Protein AF-A0A2T5LW43-F1 (afdb_monomer)

Secondary structure (DSSP, 8-state):
--HHHHHHHHHHHHHHHHHHHHHS-TT-S--EEEEETHHHH--TT-HHHHHHHHHHHHHHHHHHHTT---EEEEE-PPP-------

Sequence (86 aa):
MTHEQWRNVTRPKIYGLWILHHLLSPNIQFFVMLGSITGIVGNRTKVNSTSGNTYQDALAHYRRSKGRPAVSVDLGLMIVRHRAHC

Nearest PDB structures (foldseek):
  3slk-assembly2_B  TM=9.498E-01  e=3.175E-04  Saccharopolyspora spinosa
  4piv-assembly1_A  TM=9.411E-01  e=1.061E-02  Homo sapiens
  4imp-assembly2_D  TM=9.289E-01  e=9.926E-03  Saccharopolyspora spinosa
  3lls-assembly1_B  TM=7.780E-01  e=3.492E-02  Mycobacterium tuberculosis H37Ra
  3lls-assembly1_A  TM=7.178E-01  e=2.508E-02  Mycobacterium tuberculosis H37Ra

Foldseek 3Di:
DDPVVLCVLQVCLQVVVVVVVVPDDQPDPADEAEAACCLVVPDPVPNSNSVSRVNLVVVCVVCVVVVGHYDYDHDYDDDDDDPPDD

Mean predicted aligned error: 6.54 Å

Radius of gyration: 15.21 Å; Cα contacts (8 Å, |Δi|>4): 88; chains: 1; bounding box: 28×46×37 Å

InterPro domains:
  IPR013968 Polyketide synthase-like, ketoreductase domain [PF08659] (1-78)
  IPR036291 NAD(P)-binding domain superfamily [SSF51735] (1-78)
  IPR050091 Polyketide and Nonribosomal Peptide Biosynthesis Enzymes [PTHR43775] (1-77)

Structure (mmCIF, N/CA/C/O backbone):
data_AF-A0A2T5LW43-F1
#
_entry.id   AF-A0A2T5LW43-F1
#
loop_
_atom_site.group_PDB
_atom_site.id
_atom_site.type_symbol
_atom_site.label_atom_id
_atom_site.label_alt_id
_atom_site.label_comp_id
_atom_site.label_asym_i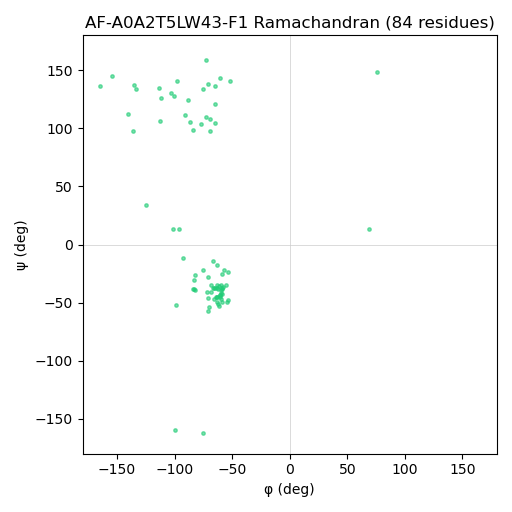d
_atom_site.label_entity_id
_atom_site.label_seq_id
_atom_site.pdbx_PDB_ins_code
_atom_site.Cartn_x
_atom_site.Cartn_y
_atom_site.Cartn_z
_atom_site.occupancy
_atom_site.B_iso_or_equiv
_atom_site.auth_seq_id
_atom_site.auth_comp_id
_atom_site.auth_asym_id
_atom_site.auth_atom_id
_atom_site.pdbx_PDB_model_num
ATOM 1 N N . MET A 1 1 ? 14.468 -5.703 -17.029 1.00 74.75 1 MET A N 1
ATOM 2 C CA . MET A 1 1 ? 14.640 -5.260 -15.630 1.00 74.75 1 MET A CA 1
ATOM 3 C C . MET A 1 1 ? 15.467 -6.303 -14.913 1.00 74.75 1 MET A C 1
ATOM 5 O O . MET A 1 1 ? 15.064 -7.459 -14.899 1.00 74.75 1 MET A O 1
ATOM 9 N N . THR A 1 2 ? 16.633 -5.923 -14.396 1.00 89.81 2 THR A N 1
ATOM 10 C CA . THR A 1 2 ? 17.468 -6.842 -13.614 1.00 89.81 2 THR A CA 1
ATOM 11 C C . THR A 1 2 ? 16.845 -7.075 -12.238 1.00 89.81 2 THR A C 1
ATOM 13 O O . THR A 1 2 ? 16.045 -6.270 -11.752 1.00 89.81 2 THR A O 1
ATOM 16 N N . HIS A 1 3 ? 17.216 -8.175 -11.588 1.00 86.44 3 HIS A N 1
ATOM 17 C CA . HIS A 1 3 ? 16.752 -8.466 -10.233 1.00 86.44 3 HIS A CA 1
ATOM 18 C C . HIS A 1 3 ? 17.158 -7.367 -9.232 1.00 86.44 3 HIS A C 1
ATOM 20 O O . HIS A 1 3 ? 16.393 -7.018 -8.336 1.00 86.44 3 HIS A O 1
ATOM 26 N N . GLU A 1 4 ? 18.327 -6.755 -9.413 1.00 89.50 4 GLU A N 1
ATOM 27 C CA . GLU A 1 4 ? 18.770 -5.630 -8.592 1.00 89.50 4 GLU A C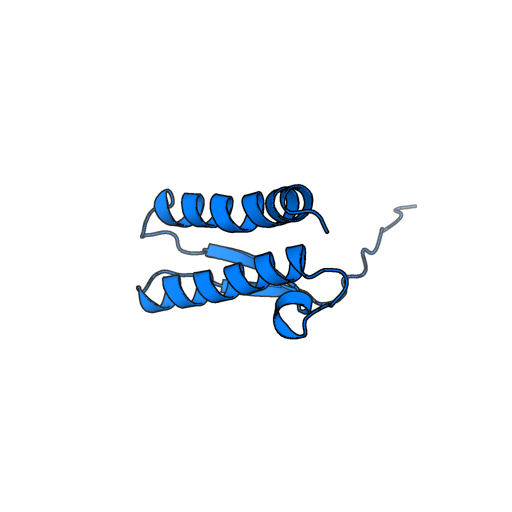A 1
ATOM 28 C C . GLU A 1 4 ? 17.891 -4.385 -8.782 1.00 89.50 4 GLU A C 1
ATOM 30 O O . GLU A 1 4 ? 17.405 -3.825 -7.801 1.00 89.50 4 GLU A O 1
ATOM 35 N N . GLN A 1 5 ? 17.596 -4.008 -10.030 1.00 85.75 5 GLN A N 1
ATOM 36 C CA . 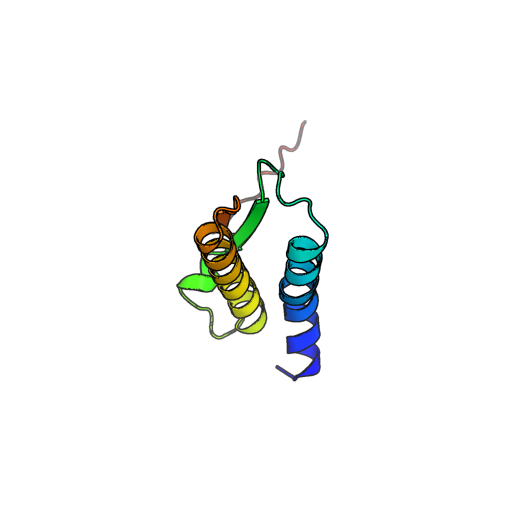GLN A 1 5 ? 16.688 -2.897 -10.345 1.00 85.75 5 GLN A CA 1
ATOM 37 C C . GLN A 1 5 ? 15.284 -3.123 -9.769 1.00 85.75 5 GLN A C 1
ATOM 39 O O . GLN A 1 5 ? 14.650 -2.188 -9.279 1.00 85.75 5 GLN A O 1
ATOM 44 N N . TRP A 1 6 ? 14.802 -4.369 -9.796 1.00 85.81 6 TRP A N 1
ATOM 45 C CA . TRP A 1 6 ? 13.546 -4.748 -9.154 1.00 85.81 6 TRP A CA 1
ATOM 46 C C . TRP A 1 6 ? 13.591 -4.516 -7.644 1.00 85.81 6 TRP A C 1
ATOM 48 O O . TRP A 1 6 ? 12.722 -3.835 -7.092 1.00 85.81 6 TRP A O 1
ATOM 58 N N . ARG A 1 7 ? 14.610 -5.064 -6.969 1.00 87.44 7 ARG A N 1
ATOM 59 C CA . ARG A 1 7 ? 14.767 -4.930 -5.516 1.00 87.44 7 ARG A CA 1
ATOM 60 C C . ARG A 1 7 ? 14.891 -3.472 -5.102 1.00 87.44 7 ARG A C 1
ATOM 62 O O . ARG A 1 7 ? 14.259 -3.087 -4.130 1.00 87.44 7 ARG A O 1
ATOM 69 N N . ASN 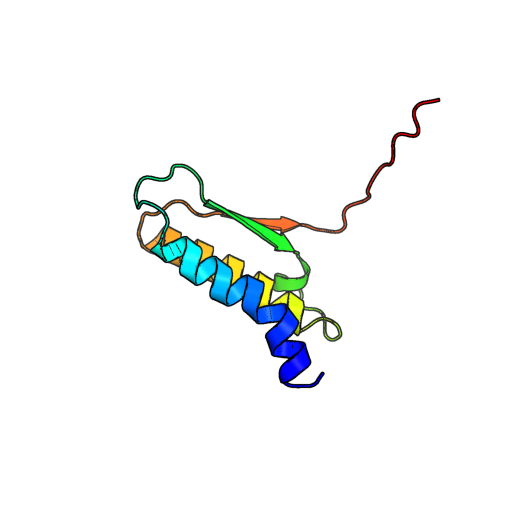A 1 8 ? 15.639 -2.657 -5.839 1.00 87.75 8 ASN A N 1
ATOM 70 C CA . ASN A 1 8 ? 15.855 -1.255 -5.479 1.00 87.75 8 ASN A CA 1
ATOM 71 C C . ASN A 1 8 ? 14.546 -0.451 -5.444 1.00 87.75 8 ASN A C 1
ATOM 73 O O . ASN A 1 8 ? 14.372 0.390 -4.567 1.00 87.75 8 ASN A O 1
ATOM 77 N N . VAL A 1 9 ? 13.597 -0.748 -6.336 1.00 86.06 9 VAL A N 1
ATOM 78 C CA . VAL A 1 9 ? 12.293 -0.063 -6.377 1.00 86.06 9 VAL A CA 1
ATOM 79 C C . VAL A 1 9 ? 11.289 -0.658 -5.386 1.00 86.06 9 VAL A C 1
ATOM 81 O O . VAL A 1 9 ? 10.524 0.072 -4.757 1.00 86.06 9 VAL A O 1
ATOM 84 N N . THR A 1 10 ? 11.283 -1.981 -5.221 1.00 86.69 10 THR A N 1
ATOM 85 C CA . THR A 1 10 ? 10.284 -2.679 -4.393 1.00 86.69 10 THR A CA 1
ATOM 86 C C . THR A 1 10 ? 10.631 -2.704 -2.911 1.00 86.69 10 THR A C 1
ATOM 88 O O . THR A 1 10 ? 9.748 -2.534 -2.073 1.00 86.69 10 THR A O 1
ATOM 91 N N . ARG A 1 11 ? 11.912 -2.871 -2.564 1.00 89.00 11 ARG A N 1
ATOM 92 C CA . ARG A 1 11 ? 12.392 -3.006 -1.184 1.00 89.00 11 ARG A CA 1
ATOM 93 C C . ARG A 1 11 ? 11.953 -1.863 -0.264 1.00 89.00 11 ARG A C 1
ATOM 95 O O . ARG A 1 11 ? 11.431 -2.194 0.797 1.00 89.00 11 ARG A O 1
ATOM 102 N N . PRO A 1 12 ? 12.095 -0.565 -0.601 1.00 85.94 12 PRO A N 1
ATOM 103 C CA . PRO A 1 12 ? 11.674 0.495 0.315 1.00 85.94 12 PRO A CA 1
ATOM 104 C C . PRO A 1 12 ? 10.166 0.462 0.583 1.00 85.94 12 PRO A C 1
ATOM 106 O O . PRO A 1 12 ? 9.751 0.656 1.722 1.00 85.94 12 PRO A O 1
ATOM 109 N N . LYS A 1 13 ? 9.348 0.139 -0.429 1.00 85.12 13 LYS A N 1
ATOM 110 C CA . LYS A 1 13 ? 7.898 0.010 -0.260 1.00 85.12 13 LYS A CA 1
ATOM 111 C C . LYS A 1 13 ? 7.541 -1.222 0.566 1.00 85.12 13 LYS A C 1
ATOM 113 O O . LYS A 1 13 ? 6.878 -1.097 1.582 1.00 85.12 13 LYS A O 1
ATOM 118 N N . ILE A 1 14 ? 8.017 -2.403 0.184 1.00 89.88 14 ILE A N 1
ATOM 119 C CA . ILE A 1 14 ? 7.620 -3.663 0.827 1.00 89.88 14 ILE A CA 1
ATOM 120 C C . ILE A 1 14 ? 8.209 -3.771 2.235 1.00 89.88 14 ILE A C 1
ATOM 122 O O . ILE A 1 14 ? 7.483 -3.900 3.221 1.00 89.88 14 ILE A O 1
ATOM 126 N N . TYR A 1 15 ? 9.536 -3.693 2.332 1.00 92.00 15 TYR A N 1
ATOM 127 C CA . TYR A 1 15 ? 10.249 -3.901 3.587 1.00 92.00 15 TYR A CA 1
ATOM 128 C C . TYR A 1 15 ? 10.037 -2.734 4.553 1.00 92.00 15 TYR A C 1
ATOM 130 O O . TYR A 1 15 ? 9.796 -2.957 5.737 1.00 92.00 15 TYR A O 1
ATOM 138 N N . GLY A 1 16 ? 10.048 -1.497 4.046 1.00 89.75 16 GLY A N 1
ATOM 139 C CA . GLY A 1 16 ? 9.790 -0.312 4.865 1.00 89.75 16 GLY A CA 1
ATOM 140 C C . GLY A 1 16 ? 8.399 -0.341 5.499 1.00 89.75 16 GLY A C 1
ATOM 141 O O . GLY A 1 16 ? 8.269 -0.133 6.703 1.00 89.75 16 GLY A O 1
ATOM 142 N N . LEU A 1 17 ? 7.362 -0.688 4.730 1.00 91.31 17 LEU A N 1
ATOM 143 C CA . LEU A 1 17 ? 6.003 -0.807 5.263 1.00 91.31 17 LEU A CA 1
ATOM 144 C C . LEU A 1 17 ? 5.835 -1.988 6.216 1.00 91.31 17 LEU A C 1
ATOM 146 O O . LEU A 1 17 ? 5.076 -1.885 7.179 1.00 91.31 17 LEU A O 1
ATOM 150 N N . TRP A 1 18 ? 6.532 -3.100 5.972 1.00 92.12 18 TRP A N 1
ATOM 151 C CA . TRP A 1 18 ? 6.516 -4.238 6.887 1.00 92.12 18 TRP A CA 1
ATOM 152 C C . TRP A 1 18 ? 7.130 -3.882 8.241 1.00 92.12 18 TRP A C 1
ATOM 154 O O . TRP A 1 18 ? 6.532 -4.165 9.278 1.00 92.12 18 TRP A O 1
ATOM 164 N N . ILE A 1 19 ? 8.277 -3.196 8.243 1.00 92.69 19 ILE A N 1
ATOM 165 C CA . ILE A 1 19 ? 8.882 -2.671 9.471 1.00 92.69 19 ILE A CA 1
ATOM 166 C C . ILE A 1 19 ? 7.916 -1.712 10.161 1.00 92.69 19 ILE A C 1
ATOM 168 O O . ILE A 1 19 ? 7.646 -1.867 11.349 1.00 92.69 19 ILE A O 1
ATOM 172 N N . LEU A 1 20 ? 7.349 -0.757 9.421 1.00 90.12 20 LEU A N 1
ATOM 173 C CA . LEU A 1 20 ? 6.418 0.217 9.981 1.00 90.12 20 LEU A CA 1
ATOM 174 C C . LEU A 1 20 ? 5.188 -0.465 10.602 1.00 90.12 20 LEU A C 1
ATOM 176 O O . LEU A 1 20 ? 4.735 -0.077 11.673 1.00 90.12 20 LEU A O 1
ATOM 180 N N . HIS A 1 21 ? 4.676 -1.525 9.975 1.00 89.25 21 HIS A N 1
ATOM 181 C CA . HIS A 1 21 ? 3.589 -2.330 10.525 1.00 89.25 21 HIS A CA 1
ATOM 182 C C . HIS A 1 21 ? 3.934 -2.954 11.888 1.00 89.25 21 HIS A C 1
ATOM 184 O O . HIS A 1 21 ? 3.042 -3.052 12.733 1.00 89.25 21 HIS A O 1
ATOM 190 N N . HIS A 1 22 ? 5.184 -3.383 12.086 1.00 90.62 22 HIS A N 1
ATOM 191 C CA . HIS A 1 22 ? 5.646 -4.028 13.320 1.00 90.62 22 HIS A CA 1
ATOM 192 C C . HIS A 1 22 ? 6.002 -3.025 14.414 1.00 90.62 22 HIS A C 1
ATOM 194 O O . HIS A 1 22 ? 5.715 -3.277 15.580 1.00 90.62 22 HIS A O 1
ATOM 200 N N . LEU A 1 23 ? 6.626 -1.907 14.042 1.00 92.12 23 LEU A N 1
ATOM 201 C CA . LEU A 1 23 ? 7.114 -0.915 14.998 1.00 92.12 23 LEU A CA 1
ATOM 202 C C . LEU A 1 23 ? 6.026 0.046 15.475 1.00 92.12 23 LEU A C 1
ATOM 204 O O . LEU A 1 23 ? 6.136 0.593 16.569 1.00 92.12 23 LEU A O 1
ATOM 208 N N . LEU A 1 24 ? 4.982 0.279 14.674 1.00 87.62 24 LEU A N 1
ATOM 209 C CA . LEU A 1 24 ? 3.901 1.156 15.104 1.00 87.62 24 LEU A CA 1
ATOM 210 C C . LEU A 1 24 ? 3.056 0.506 16.195 1.00 87.62 24 LEU A C 1
ATOM 212 O O . LEU A 1 24 ? 2.667 -0.661 16.109 1.00 87.62 24 LEU A O 1
ATOM 216 N N . SER A 1 25 ? 2.707 1.331 17.182 1.00 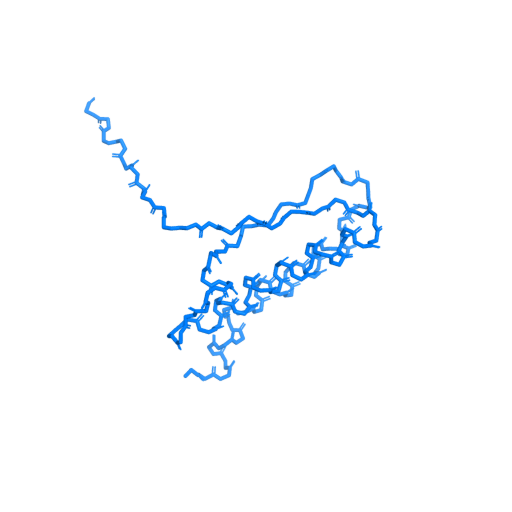81.31 25 SER A N 1
ATOM 217 C CA . SER A 1 25 ? 1.781 0.956 18.243 1.00 81.31 25 SER A CA 1
ATOM 218 C C . SER A 1 25 ? 0.481 0.381 17.658 1.00 81.31 25 SER A C 1
ATOM 220 O O . SER A 1 25 ? -0.040 0.909 16.668 1.00 81.31 25 SER A O 1
ATOM 222 N N . PRO A 1 26 ? -0.095 -0.671 18.265 1.00 79.25 26 PRO A N 1
ATOM 223 C CA . PRO A 1 26 ? -1.408 -1.178 17.868 1.00 79.25 26 PRO A CA 1
ATOM 224 C C . PRO A 1 26 ? -2.516 -0.116 17.939 1.00 79.25 26 PRO A C 1
ATOM 226 O O . PRO A 1 26 ? -3.509 -0.255 17.231 1.00 79.25 26 PRO A O 1
ATOM 229 N N . ASN A 1 27 ? -2.328 0.945 18.732 1.00 82.81 27 ASN A N 1
ATOM 230 C CA . ASN A 1 27 ? -3.347 1.953 19.040 1.00 82.81 27 ASN A CA 1
ATOM 231 C C . ASN A 1 27 ? -3.281 3.208 18.152 1.00 82.81 27 ASN A C 1
ATOM 233 O O . ASN A 1 27 ? -3.884 4.227 18.483 1.00 82.81 27 ASN A O 1
ATOM 237 N N . ILE A 1 28 ? -2.531 3.183 17.047 1.00 90.19 28 ILE A N 1
ATOM 238 C CA . ILE A 1 28 ? -2.553 4.299 16.092 1.00 90.19 28 ILE A CA 1
ATOM 239 C C . ILE A 1 28 ? -3.964 4.494 15.527 1.00 90.19 28 ILE A C 1
ATOM 241 O O . ILE A 1 28 ? -4.660 3.521 15.256 1.00 90.19 28 ILE A O 1
ATOM 245 N N . GLN A 1 29 ? -4.371 5.743 15.301 1.00 88.88 29 GLN A N 1
ATOM 246 C CA . GLN A 1 29 ? -5.689 6.052 14.730 1.00 88.88 29 GLN A CA 1
ATOM 247 C C . GLN A 1 29 ? -5.698 5.960 13.200 1.00 88.88 29 GLN A C 1
ATOM 249 O O . GLN A 1 29 ? -6.705 5.592 12.600 1.00 88.88 29 GLN A O 1
ATOM 254 N N . PHE A 1 30 ? -4.559 6.245 12.561 1.00 92.06 30 PHE A N 1
ATOM 255 C CA . PHE A 1 30 ? -4.438 6.281 11.108 1.00 92.06 30 PHE A CA 1
ATOM 256 C C . PHE A 1 30 ? -3.177 5.559 10.638 1.00 92.06 30 PHE A C 1
ATOM 258 O O . PHE A 1 30 ? -2.093 5.731 11.190 1.00 92.06 30 PHE A O 1
ATOM 265 N N . PHE A 1 31 ? -3.327 4.771 9.576 1.00 93.25 31 PHE A N 1
ATOM 266 C CA . PHE A 1 31 ? -2.224 4.180 8.824 1.00 93.25 31 PHE A CA 1
ATOM 267 C C . PHE A 1 31 ? -2.561 4.344 7.344 1.00 93.25 31 PHE A C 1
ATOM 269 O O . PHE A 1 31 ? -3.368 3.592 6.799 1.00 93.25 31 PHE A O 1
ATOM 276 N N . VAL A 1 32 ? -2.008 5.379 6.716 1.00 92.44 32 VAL A N 1
ATOM 277 C CA . VAL A 1 32 ? -2.338 5.757 5.337 1.00 92.44 32 VAL A CA 1
ATOM 278 C C . VAL A 1 32 ? -1.133 5.497 4.448 1.00 92.44 32 VAL A C 1
ATOM 280 O O . VAL A 1 32 ? -0.031 5.962 4.728 1.00 92.44 32 VAL A O 1
ATOM 283 N N . MET A 1 33 ? -1.347 4.743 3.377 1.00 92.50 33 MET A N 1
ATOM 284 C CA . MET A 1 33 ? -0.351 4.462 2.352 1.00 92.50 33 MET A CA 1
ATOM 285 C C . MET A 1 33 ? -0.775 5.114 1.045 1.00 92.50 33 MET A C 1
ATOM 287 O O . MET A 1 33 ? -1.928 5.007 0.640 1.00 92.50 33 MET A O 1
ATOM 291 N N . LEU A 1 34 ? 0.170 5.767 0.375 1.00 87.81 34 LEU A N 1
ATOM 292 C CA . LEU A 1 34 ? -0.044 6.297 -0.966 1.00 87.81 34 LEU A CA 1
ATOM 293 C C . LEU A 1 34 ? 0.375 5.242 -1.989 1.00 87.81 34 LEU A C 1
ATOM 295 O O . LEU A 1 34 ? 1.562 4.908 -2.096 1.00 87.81 34 LEU A O 1
ATOM 299 N N . GLY A 1 35 ? -0.620 4.712 -2.689 1.00 83.75 35 GLY A N 1
ATOM 300 C CA . GLY A 1 35 ? -0.485 3.812 -3.823 1.00 83.75 35 GLY A CA 1
ATOM 301 C C . GLY A 1 35 ? -0.651 4.561 -5.145 1.00 83.75 35 GLY A C 1
ATOM 302 O O . GLY A 1 35 ? -0.494 5.782 -5.242 1.00 83.75 35 GLY A O 1
ATOM 303 N N . SER A 1 36 ? -0.967 3.818 -6.196 1.00 81.81 36 SER A N 1
ATOM 304 C CA . SER A 1 36 ? -1.279 4.373 -7.510 1.00 81.81 36 SER A CA 1
ATOM 305 C C . SER A 1 36 ? -2.164 3.399 -8.262 1.00 81.81 36 SER A C 1
ATOM 307 O O . SER A 1 36 ? -1.914 2.198 -8.221 1.00 81.81 36 SER A O 1
ATOM 309 N N . ILE A 1 37 ? -3.093 3.918 -9.070 1.00 78.31 37 ILE A N 1
ATOM 310 C CA . ILE A 1 37 ? -3.991 3.115 -9.920 1.00 78.31 37 ILE A CA 1
ATOM 311 C C . ILE A 1 37 ? -3.250 2.124 -10.836 1.00 78.31 37 ILE A C 1
ATOM 313 O O . ILE A 1 37 ? -3.781 1.085 -11.224 1.00 78.31 37 ILE A O 1
ATOM 317 N N . THR A 1 38 ? -1.979 2.403 -11.138 1.00 76.56 38 THR A N 1
ATOM 318 C CA . THR A 1 38 ? -1.085 1.490 -11.866 1.00 76.56 38 THR A CA 1
ATOM 319 C C . THR A 1 38 ? -0.799 0.176 -11.126 1.00 76.56 38 THR A C 1
ATOM 321 O O . THR A 1 38 ? -0.355 -0.777 -11.763 1.00 76.56 38 THR A O 1
ATOM 324 N N . GLY A 1 39 ? -1.048 0.116 -9.813 1.00 64.75 39 GLY A N 1
ATOM 325 C CA . GLY A 1 39 ? -1.044 -1.078 -8.959 1.00 64.75 39 GLY A CA 1
ATOM 326 C C . GLY A 1 39 ? -2.214 -2.033 -9.214 1.00 64.75 39 GLY A C 1
ATOM 327 O O . GLY A 1 39 ? -2.055 -3.236 -9.035 1.00 64.75 39 GLY A O 1
ATOM 328 N N . ILE A 1 40 ? -3.345 -1.499 -9.690 1.00 70.81 40 ILE A N 1
ATOM 329 C CA . ILE A 1 40 ? -4.590 -2.238 -9.956 1.00 70.81 40 ILE A CA 1
ATOM 330 C C . ILE A 1 40 ? -4.708 -2.583 -11.444 1.00 70.81 40 ILE A C 1
ATOM 332 O O . ILE A 1 40 ? -4.904 -3.737 -11.808 1.00 70.81 40 ILE A O 1
ATOM 336 N N . VAL A 1 41 ? -4.563 -1.582 -12.319 1.00 71.38 41 VAL A N 1
ATOM 337 C CA . VAL A 1 41 ? -4.716 -1.743 -13.781 1.00 71.38 41 VAL A CA 1
ATOM 338 C C . VAL A 1 41 ? -3.503 -2.448 -14.400 1.00 71.38 41 VAL A C 1
ATOM 340 O O . VAL A 1 41 ? -3.590 -3.045 -15.470 1.00 71.38 41 VAL A O 1
ATOM 343 N N . GLY A 1 42 ? -2.365 -2.407 -13.704 1.00 60.53 42 GLY A N 1
ATOM 344 C CA . GLY A 1 42 ? -1.100 -2.933 -14.186 1.00 60.53 42 GLY A CA 1
ATOM 345 C C . GLY A 1 42 ? -0.447 -2.023 -15.226 1.00 60.53 42 GLY A C 1
ATOM 346 O O . GLY A 1 42 ? -1.090 -1.323 -16.005 1.00 60.53 42 GLY A O 1
ATOM 347 N N . ASN A 1 43 ? 0.884 -2.016 -15.242 1.00 67.50 43 ASN A N 1
ATOM 348 C CA . ASN A 1 43 ? 1.652 -1.353 -16.286 1.00 67.50 43 ASN A CA 1
ATOM 349 C C . ASN A 1 43 ? 2.866 -2.216 -16.644 1.00 67.50 43 ASN A C 1
ATOM 351 O O . ASN A 1 43 ? 3.791 -2.369 -15.844 1.00 67.50 43 ASN A O 1
ATOM 355 N N . ARG A 1 44 ? 2.872 -2.763 -17.868 1.00 67.44 44 ARG A N 1
ATOM 356 C CA . ARG A 1 44 ? 3.900 -3.704 -18.348 1.00 67.44 44 ARG A CA 1
ATOM 357 C C . ARG A 1 44 ? 5.316 -3.123 -18.309 1.00 67.44 44 ARG A C 1
ATOM 359 O O . ARG A 1 44 ? 6.273 -3.880 -18.187 1.00 67.44 44 ARG A O 1
ATOM 366 N N . THR A 1 45 ? 5.467 -1.800 -18.376 1.00 73.00 45 THR A N 1
ATOM 367 C CA . THR A 1 45 ? 6.778 -1.136 -18.306 1.00 73.00 45 THR A CA 1
ATOM 368 C C . THR A 1 45 ? 7.170 -0.722 -16.885 1.00 73.00 45 THR A C 1
ATOM 370 O O . THR A 1 45 ? 8.335 -0.415 -16.647 1.00 73.00 45 THR A O 1
ATOM 373 N N . LYS A 1 46 ? 6.239 -0.765 -15.918 1.00 71.69 46 LYS A N 1
ATOM 374 C CA . LYS A 1 46 ? 6.442 -0.345 -14.515 1.00 71.69 46 LYS A CA 1
ATOM 375 C C . LYS A 1 46 ? 6.092 -1.437 -13.496 1.00 71.69 46 LYS A C 1
ATOM 377 O O . LYS A 1 46 ? 5.630 -1.139 -12.396 1.00 71.69 46 LYS A O 1
ATOM 382 N N . VAL A 1 47 ? 6.338 -2.703 -13.846 1.00 74.12 47 VAL A N 1
ATOM 383 C CA . VAL A 1 47 ? 5.962 -3.876 -13.029 1.00 74.12 47 VAL A CA 1
ATOM 384 C C . VAL A 1 47 ? 6.534 -3.811 -11.603 1.00 74.12 47 VAL A C 1
ATOM 386 O O . VAL A 1 47 ? 5.858 -4.202 -10.656 1.00 74.12 47 VAL A O 1
ATOM 389 N N . ASN A 1 48 ? 7.740 -3.258 -11.421 1.00 74.56 48 ASN A N 1
ATOM 390 C CA . ASN A 1 48 ? 8.348 -3.068 -10.098 1.00 74.56 48 ASN A CA 1
ATOM 391 C C . ASN A 1 48 ? 7.522 -2.131 -9.208 1.00 74.56 48 ASN A C 1
ATOM 393 O O . ASN A 1 48 ? 7.158 -2.498 -8.094 1.00 74.56 48 ASN A O 1
ATOM 397 N N . SER A 1 49 ? 7.161 -0.951 -9.700 1.00 74.88 49 SER A N 1
ATOM 398 C CA . SER A 1 49 ? 6.355 0.012 -8.952 1.00 74.88 49 SER A CA 1
ATOM 399 C C . SER A 1 49 ? 4.922 -0.476 -8.750 1.00 74.88 49 SER A C 1
ATOM 401 O O . SER A 1 49 ? 4.404 -0.341 -7.644 1.00 74.88 49 SER A O 1
ATOM 403 N N . THR A 1 50 ? 4.312 -1.094 -9.773 1.00 80.44 50 THR A N 1
ATOM 404 C CA . THR A 1 50 ? 2.992 -1.742 -9.679 1.00 80.44 50 THR A CA 1
ATOM 405 C C . THR A 1 50 ? 2.971 -2.755 -8.537 1.00 80.44 50 THR A C 1
ATOM 407 O O . THR A 1 50 ? 2.096 -2.667 -7.686 1.00 80.44 50 T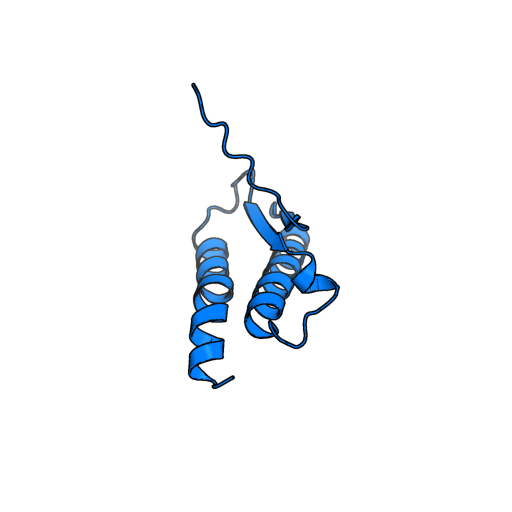HR A O 1
ATOM 410 N N . SER A 1 51 ? 3.977 -3.633 -8.437 1.00 80.44 51 SER A N 1
ATOM 411 C CA . SER A 1 51 ? 4.037 -4.644 -7.369 1.00 80.44 51 SER A CA 1
ATOM 412 C C . SER A 1 51 ? 4.150 -4.047 -5.962 1.00 80.44 51 SER A C 1
ATOM 414 O O . SER A 1 51 ? 3.561 -4.569 -5.018 1.00 80.44 51 SER A O 1
ATOM 416 N N . GLY A 1 52 ? 4.857 -2.921 -5.820 1.00 82.75 52 GLY A N 1
ATOM 417 C CA . GLY A 1 52 ? 4.921 -2.185 -4.561 1.00 82.75 52 GLY A CA 1
ATOM 418 C C . GLY A 1 52 ? 3.569 -1.592 -4.155 1.00 82.75 52 GLY A C 1
ATOM 419 O O . GLY A 1 52 ? 3.244 -1.612 -2.972 1.00 82.75 52 GLY A O 1
ATOM 420 N N . ASN A 1 53 ? 2.779 -1.110 -5.119 1.00 86.31 53 ASN A N 1
ATOM 421 C CA . ASN A 1 53 ? 1.432 -0.587 -4.866 1.00 86.31 53 ASN A CA 1
ATOM 422 C C . ASN A 1 53 ? 0.461 -1.719 -4.504 1.00 86.31 53 ASN A C 1
ATOM 424 O O . ASN A 1 53 ? -0.200 -1.644 -3.478 1.00 86.31 53 ASN A O 1
ATOM 428 N N . THR A 1 54 ? 0.479 -2.831 -5.245 1.00 87.06 54 THR A N 1
ATOM 429 C CA . THR A 1 54 ? -0.343 -4.008 -4.917 1.00 87.06 54 THR A CA 1
ATOM 430 C C . THR A 1 54 ? -0.045 -4.540 -3.508 1.00 87.06 54 THR A C 1
ATOM 432 O O . THR A 1 54 ? -0.947 -4.966 -2.788 1.00 87.06 54 THR A O 1
ATOM 435 N N . TYR A 1 55 ? 1.219 -4.489 -3.068 1.00 89.56 55 TYR A N 1
ATOM 436 C CA . TYR A 1 55 ? 1.581 -4.841 -1.694 1.00 89.56 55 TYR A CA 1
ATOM 437 C C . TYR A 1 55 ? 0.979 -3.880 -0.654 1.00 89.56 55 TYR A C 1
ATOM 439 O O . TYR A 1 55 ? 0.572 -4.329 0.416 1.00 89.56 55 TYR A O 1
ATOM 447 N N . GLN A 1 56 ? 0.898 -2.577 -0.949 1.00 91.69 56 GLN A N 1
ATOM 448 C CA . GLN A 1 56 ? 0.246 -1.595 -0.071 1.00 91.69 56 GLN A CA 1
ATOM 449 C C . GLN A 1 56 ? -1.232 -1.940 0.130 1.00 91.69 56 GLN A C 1
ATOM 451 O O . GLN A 1 56 ? -1.712 -1.952 1.266 1.00 91.69 56 GLN A O 1
ATOM 456 N N . ASP A 1 57 ? -1.923 -2.316 -0.943 1.00 91.06 57 ASP A N 1
ATOM 457 C CA . ASP A 1 57 ? -3.325 -2.726 -0.879 1.00 91.06 57 ASP A CA 1
ATOM 458 C C . ASP A 1 57 ? -3.482 -3.986 -0.028 1.00 91.06 57 ASP A C 1
ATOM 460 O O . ASP A 1 57 ? -4.263 -4.008 0.930 1.00 91.06 57 ASP A O 1
ATOM 464 N N . ALA A 1 58 ? -2.662 -5.007 -0.297 1.00 91.88 58 ALA A N 1
ATOM 465 C CA . ALA A 1 58 ? -2.654 -6.251 0.464 1.00 91.88 58 ALA A CA 1
ATOM 466 C C . ALA A 1 58 ? -2.359 -6.021 1.957 1.00 91.88 58 ALA A C 1
ATOM 468 O O . ALA A 1 58 ? -3.038 -6.583 2.818 1.00 91.88 58 ALA A O 1
ATOM 469 N N . LEU A 1 59 ? -1.399 -5.151 2.288 1.00 93.31 59 LEU A N 1
ATOM 470 C CA . LEU A 1 59 ? -1.074 -4.817 3.674 1.00 93.31 59 LEU A CA 1
ATOM 471 C C . LEU A 1 59 ? -2.220 -4.064 4.358 1.00 93.31 59 LEU A C 1
ATOM 473 O O . LEU A 1 59 ? -2.488 -4.300 5.539 1.00 93.31 59 LEU A O 1
ATOM 477 N N . ALA A 1 60 ? -2.916 -3.182 3.638 1.00 94.25 60 ALA A N 1
ATOM 478 C CA . ALA A 1 60 ? -4.085 -2.495 4.170 1.00 94.25 60 ALA A CA 1
ATOM 479 C C . ALA A 1 60 ? -5.205 -3.494 4.490 1.00 94.25 60 ALA A C 1
ATOM 481 O O . ALA A 1 60 ? -5.774 -3.451 5.582 1.00 94.25 60 ALA A O 1
ATOM 482 N N . HIS A 1 61 ? -5.469 -4.437 3.582 1.00 94.12 61 HIS A N 1
ATOM 483 C CA . HIS A 1 61 ? -6.418 -5.528 3.810 1.00 94.12 61 HIS A CA 1
ATOM 484 C C . HIS A 1 61 ? -6.017 -6.401 5.006 1.00 94.12 61 HIS A C 1
ATOM 486 O O . HIS A 1 61 ? -6.848 -6.639 5.882 1.00 94.12 61 HIS A O 1
ATOM 492 N N . TYR A 1 62 ? -4.747 -6.803 5.096 1.00 94.19 62 TYR A N 1
ATOM 493 C CA . TYR A 1 62 ? -4.224 -7.600 6.208 1.00 94.19 62 TYR A CA 1
ATOM 494 C C . TYR A 1 62 ? -4.349 -6.885 7.562 1.00 94.19 62 TYR A C 1
ATOM 496 O O . TYR A 1 62 ? -4.753 -7.477 8.560 1.00 94.19 62 TYR A O 1
ATOM 504 N N . ARG A 1 63 ? -4.035 -5.586 7.625 1.00 94.38 63 ARG A N 1
ATOM 505 C CA . ARG A 1 63 ? -4.191 -4.801 8.859 1.00 94.38 63 ARG A CA 1
ATOM 506 C C . ARG A 1 63 ? -5.654 -4.711 9.283 1.00 94.38 63 ARG A C 1
ATOM 508 O O . ARG A 1 63 ? -5.953 -4.966 10.451 1.00 94.38 63 ARG A O 1
ATOM 515 N N . ARG A 1 64 ? -6.560 -4.430 8.339 1.00 93.81 64 ARG A N 1
ATOM 516 C CA . ARG A 1 64 ? -8.003 -4.371 8.613 1.00 93.81 64 ARG A CA 1
ATOM 517 C C . ARG A 1 64 ? -8.559 -5.716 9.075 1.00 93.81 64 ARG A C 1
ATOM 519 O O . ARG A 1 64 ? -9.345 -5.738 10.014 1.00 93.81 64 ARG A O 1
ATOM 526 N N . SER A 1 65 ? -8.095 -6.837 8.514 1.00 94.62 65 SER A N 1
ATOM 527 C CA . SER A 1 65 ? -8.509 -8.175 8.969 1.00 94.62 65 SER A CA 1
ATOM 528 C C . SER A 1 65 ? -8.032 -8.512 10.389 1.00 94.62 65 SER A C 1
ATOM 530 O O . SER A 1 65 ? -8.510 -9.470 10.987 1.00 94.62 65 SER A O 1
ATOM 532 N N . LYS A 1 66 ? -7.084 -7.743 10.938 1.00 92.31 66 LYS A N 1
ATOM 533 C CA . LYS A 1 66 ? -6.613 -7.824 12.330 1.00 92.31 66 LYS A CA 1
ATOM 534 C C . LYS A 1 66 ? -7.216 -6.733 13.227 1.00 92.31 66 LYS A C 1
ATOM 536 O O . LYS A 1 66 ? -6.695 -6.496 14.312 1.00 92.31 66 LYS A O 1
ATOM 541 N N . GLY A 1 67 ? -8.262 -6.037 12.771 1.00 91.12 67 GLY A N 1
ATOM 542 C CA . GLY A 1 67 ? -8.909 -4.952 13.518 1.00 91.12 67 GLY A CA 1
ATOM 543 C C . GLY A 1 67 ? -8.053 -3.690 13.663 1.00 91.12 67 GLY A C 1
ATOM 544 O O . GLY A 1 67 ? -8.366 -2.828 14.477 1.00 91.12 67 GLY A O 1
ATOM 545 N N . ARG A 1 68 ? -6.960 -3.567 12.896 1.00 93.25 68 ARG A N 1
ATOM 546 C CA . ARG A 1 68 ? -6.064 -2.406 12.934 1.00 93.25 68 ARG A CA 1
ATOM 547 C C . ARG A 1 68 ? -6.403 -1.433 11.801 1.00 93.25 68 ARG A C 1
ATOM 549 O O . ARG A 1 68 ? -6.637 -1.881 10.675 1.00 93.25 68 ARG A O 1
ATOM 556 N N . PRO A 1 69 ? -6.357 -0.111 12.037 1.00 93.25 69 PRO A N 1
ATOM 557 C CA . PRO A 1 69 ? -6.626 0.859 10.986 1.00 93.25 69 PRO A CA 1
ATOM 558 C C . PRO A 1 69 ? -5.561 0.775 9.892 1.00 93.25 69 PRO A C 1
ATOM 560 O O . PRO A 1 69 ? -4.360 0.646 10.180 1.00 93.25 69 PRO A O 1
ATOM 563 N N . ALA A 1 70 ? -6.028 0.816 8.640 1.00 95.25 70 ALA A N 1
ATOM 564 C CA . ALA A 1 70 ? -5.211 0.957 7.441 1.00 95.25 70 ALA A CA 1
ATOM 565 C C . ALA A 1 70 ? -6.034 1.331 6.199 1.00 95.25 70 ALA A C 1
ATOM 567 O O . ALA A 1 70 ? -7.068 0.716 5.914 1.00 95.25 70 ALA A O 1
ATOM 568 N N . VAL A 1 71 ? -5.514 2.275 5.417 1.00 94.12 71 VAL A N 1
ATOM 569 C CA . VAL A 1 71 ? -6.041 2.689 4.111 1.00 94.12 71 VAL A CA 1
ATOM 570 C C . VAL A 1 71 ? -4.886 2.768 3.113 1.00 94.12 71 VAL A C 1
ATOM 572 O O . VAL A 1 71 ? -3.837 3.331 3.421 1.00 94.12 71 VAL A O 1
ATOM 575 N N . SER A 1 72 ? -5.089 2.199 1.926 1.00 93.00 72 SER A N 1
ATOM 576 C CA . SER A 1 72 ? -4.261 2.446 0.744 1.00 93.00 72 SER A CA 1
ATOM 577 C C . SER A 1 72 ? -5.044 3.382 -0.170 1.00 93.00 72 SER A C 1
ATOM 579 O O . SER A 1 72 ? -6.237 3.163 -0.383 1.00 93.00 72 SER A O 1
ATOM 581 N N . VAL A 1 73 ? -4.415 4.461 -0.627 1.00 91.31 73 VAL A N 1
ATOM 582 C CA . VAL A 1 73 ? -5.030 5.445 -1.521 1.00 91.31 73 VAL A CA 1
ATOM 583 C C . VAL A 1 73 ? -4.340 5.361 -2.871 1.00 91.31 73 VAL A C 1
ATOM 585 O O . VAL A 1 73 ? -3.211 5.832 -3.024 1.00 91.31 73 VAL A O 1
ATOM 588 N N . ASP A 1 74 ? -5.027 4.782 -3.851 1.00 88.75 74 ASP A N 1
ATOM 589 C CA . ASP A 1 74 ? -4.509 4.645 -5.206 1.00 88.75 74 ASP A CA 1
ATOM 590 C C . ASP A 1 74 ? -4.741 5.898 -6.028 1.00 88.75 74 ASP A C 1
ATOM 592 O O . ASP A 1 74 ? -5.804 6.145 -6.598 1.00 88.75 74 ASP A O 1
ATOM 596 N N . LEU A 1 75 ? -3.690 6.704 -6.102 1.00 86.00 75 LEU A N 1
ATOM 597 C CA . LEU A 1 75 ? -3.729 7.961 -6.817 1.00 86.00 75 LEU A CA 1
ATOM 598 C C . LEU A 1 75 ? -3.669 7.731 -8.333 1.00 86.00 75 LEU A C 1
ATOM 600 O O . LEU A 1 75 ? -2.852 6.957 -8.855 1.00 86.00 75 LEU A O 1
ATOM 604 N N . GLY A 1 76 ? -4.560 8.428 -9.036 1.00 82.56 76 GLY A N 1
ATOM 605 C CA . GLY A 1 76 ? -4.529 8.572 -10.486 1.00 82.56 76 GLY A CA 1
ATOM 606 C C . GLY A 1 76 ? -3.450 9.556 -10.942 1.00 82.56 76 GLY A C 1
ATOM 607 O O . GLY A 1 76 ? -2.527 9.897 -10.201 1.00 82.56 76 GLY A O 1
ATOM 608 N N . LEU A 1 77 ? -3.566 10.036 -12.180 1.00 79.88 77 LEU A N 1
ATOM 609 C CA . LEU A 1 77 ? -2.677 11.080 -12.679 1.00 79.88 77 LEU A CA 1
ATOM 610 C C . LEU A 1 77 ? -2.894 12.371 -11.879 1.00 79.88 77 LEU A C 1
ATOM 612 O O . LEU A 1 77 ? -3.991 12.924 -11.863 1.00 79.88 77 LEU A O 1
ATOM 616 N N . MET A 1 78 ? -1.834 12.857 -11.240 1.00 79.56 78 MET A N 1
ATOM 617 C CA . MET A 1 78 ? -1.837 14.144 -10.554 1.00 79.56 78 MET A CA 1
ATOM 618 C C . MET A 1 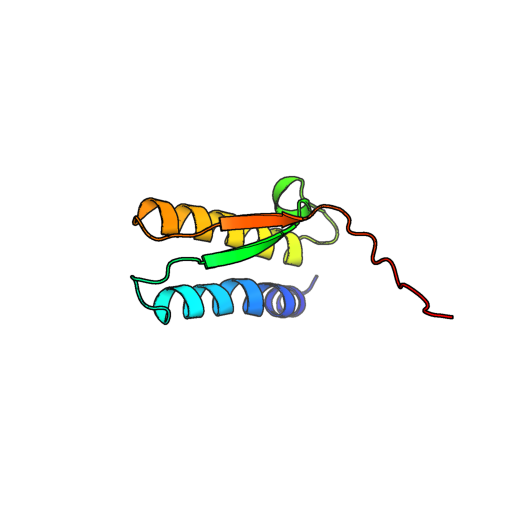78 ? -1.158 15.195 -11.420 1.00 79.56 78 MET A C 1
ATOM 620 O O . MET A 1 78 ? -0.020 15.011 -11.848 1.00 79.56 78 MET A O 1
ATOM 624 N N . ILE A 1 79 ? -1.844 16.314 -11.643 1.00 81.75 79 ILE A N 1
ATOM 625 C CA . ILE A 1 79 ? -1.226 17.519 -12.193 1.00 81.75 79 ILE A CA 1
ATOM 626 C C . ILE A 1 79 ? -0.679 18.353 -11.035 1.00 81.75 79 ILE A C 1
ATOM 628 O O . ILE A 1 79 ? -1.407 18.710 -10.110 1.00 81.75 79 ILE A O 1
ATOM 632 N N . VAL A 1 80 ? 0.612 18.671 -11.068 1.00 78.19 80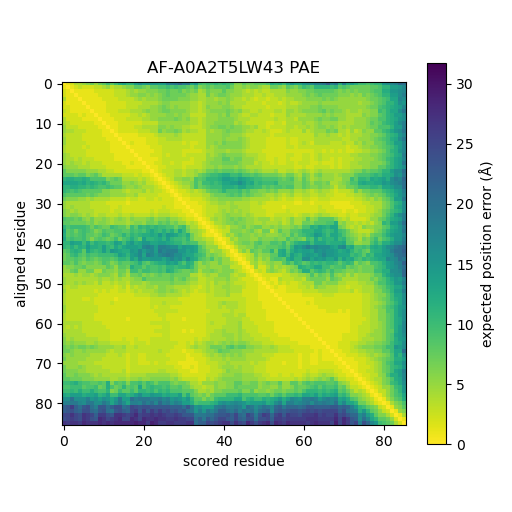 VAL A N 1
ATOM 633 C CA . VAL A 1 80 ? 1.189 19.609 -10.103 1.00 78.19 80 VAL A CA 1
ATOM 634 C C . VAL A 1 80 ? 0.995 21.010 -10.663 1.00 78.19 80 VAL A C 1
ATOM 636 O O . VAL A 1 80 ? 1.663 21.416 -11.611 1.00 78.19 80 VAL A O 1
ATOM 639 N N . ARG A 1 81 ? 0.046 21.760 -10.097 1.00 75.38 81 ARG A N 1
ATOM 640 C CA . ARG A 1 81 ? -0.079 23.191 -10.381 1.00 75.38 81 ARG A CA 1
ATOM 641 C C . ARG A 1 81 ? 1.001 23.937 -9.604 1.00 75.38 81 ARG A C 1
ATOM 643 O O . ARG A 1 81 ? 0.850 24.167 -8.408 1.00 7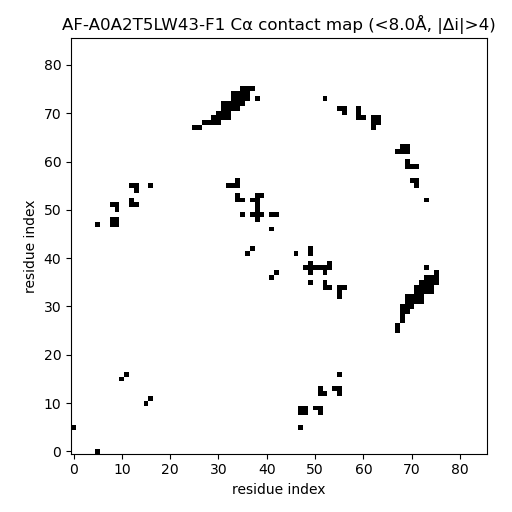5.38 81 ARG A O 1
ATOM 650 N N . HIS A 1 82 ? 2.060 24.362 -10.288 1.00 66.00 82 HIS A N 1
ATOM 651 C CA . HIS A 1 82 ? 2.894 25.443 -9.775 1.00 66.00 82 HIS A CA 1
ATOM 652 C C . HIS A 1 82 ? 2.076 26.737 -9.835 1.00 66.00 82 HIS A C 1
ATOM 654 O O . HIS A 1 82 ? 1.824 27.271 -10.914 1.00 66.00 82 HIS A O 1
ATOM 660 N N . ARG A 1 83 ? 1.637 27.247 -8.679 1.00 64.19 83 ARG A N 1
ATOM 661 C CA . ARG A 1 83 ? 1.302 28.669 -8.569 1.00 64.19 83 ARG A CA 1
ATOM 662 C C . ARG A 1 83 ? 2.620 29.431 -8.670 1.00 64.19 83 ARG A C 1
ATOM 664 O O . ARG A 1 83 ? 3.351 29.523 -7.690 1.00 64.19 83 ARG A O 1
ATOM 671 N N . ALA A 1 84 ? 2.933 29.935 -9.860 1.00 55.97 84 ALA A N 1
ATOM 672 C CA . ALA A 1 84 ? 3.836 31.066 -9.970 1.00 55.97 84 ALA A CA 1
ATOM 673 C C . ALA A 1 84 ? 3.119 32.243 -9.297 1.00 55.97 84 ALA A C 1
ATOM 675 O O . ALA A 1 84 ? 2.116 32.740 -9.807 1.00 55.97 84 ALA A O 1
ATOM 676 N N . HIS A 1 85 ? 3.553 32.589 -8.091 1.00 63.09 85 HIS A N 1
ATOM 677 C CA . HIS A 1 85 ? 3.212 33.871 -7.500 1.00 63.09 85 HIS A CA 1
ATOM 678 C C . HIS A 1 85 ? 4.024 34.925 -8.264 1.00 63.09 85 HIS A C 1
ATOM 680 O O . HIS A 1 85 ? 5.252 34.908 -8.192 1.00 63.09 85 HIS A O 1
ATOM 686 N N . CYS A 1 86 ? 3.333 35.737 -9.067 1.00 48.19 86 CYS A N 1
ATOM 687 C CA . CYS A 1 86 ? 3.821 37.042 -9.510 1.00 48.19 86 CYS A CA 1
ATOM 688 C C . CYS A 1 86 ? 3.708 38.041 -8.359 1.00 48.19 86 CYS A C 1
ATOM 690 O O . CYS A 1 86 ? 2.740 37.904 -7.572 1.00 48.19 86 CYS A O 1
#

Solvent-accessible surface area (backbone atoms only — not comparable to full-atom values): 5028 Å² total; per-residue (Å²): 133,53,73,65,63,37,46,69,59,23,42,62,50,52,53,47,50,53,50,49,65,69,71,46,65,86,81,54,83,75,39,81,42,87,39,29,45,46,32,76,76,56,39,93,91,43,52,44,60,19,52,30,24,40,48,44,44,51,50,19,52,55,34,44,78,69,79,29,60,42,44,53,45,58,45,71,93,76,83,84,80,78,79,77,81,126

Organism: NCBI:txid1392256

pLDDT: mean 83.98, std 10.0, range [48.19, 95.25]